Protein AF-A0A2V6CH53-F1 (afdb_monomer_lite)

Structure (mmCIF, N/CA/C/O backbone):
data_AF-A0A2V6CH53-F1
#
_entry.id   AF-A0A2V6CH53-F1
#
loop_
_atom_site.group_PDB
_atom_site.id
_atom_site.type_symbol
_atom_site.label_atom_id
_atom_site.label_alt_id
_atom_site.label_comp_id
_atom_site.label_asym_id
_atom_site.label_entity_id
_atom_site.label_seq_id
_atom_site.pdbx_PDB_ins_code
_atom_site.Cartn_x
_atom_site.Cartn_y
_atom_site.Cartn_z
_atom_site.occupancy
_atom_site.B_iso_or_equiv
_atom_site.auth_seq_id
_atom_site.auth_comp_id
_atom_site.auth_asym_id
_atom_site.auth_atom_id
_atom_site.pdbx_PDB_model_num
ATOM 1 N N . MET A 1 1 ? 10.386 9.676 19.197 1.00 40.00 1 MET A N 1
ATOM 2 C CA . MET A 1 1 ? 10.762 10.329 17.921 1.00 40.00 1 MET A CA 1
ATOM 3 C C . MET A 1 1 ? 9.651 10.317 16.863 1.00 40.00 1 MET A C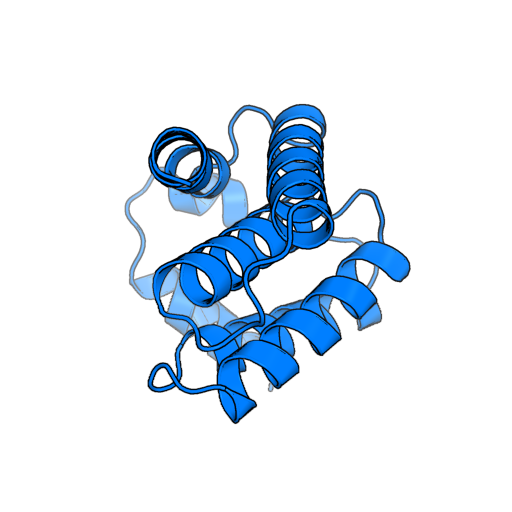 1
ATOM 5 O O . MET A 1 1 ? 9.576 11.281 16.119 1.00 40.00 1 MET A O 1
ATOM 9 N N . ALA A 1 2 ? 8.727 9.343 16.837 1.00 39.84 2 ALA A N 1
ATOM 10 C CA . ALA A 1 2 ? 7.594 9.330 15.889 1.00 39.84 2 ALA A CA 1
ATOM 11 C C . ALA A 1 2 ? 6.646 10.555 15.967 1.00 39.84 2 ALA A C 1
ATOM 13 O O . ALA A 1 2 ? 6.060 10.947 14.963 1.00 39.84 2 ALA A O 1
ATOM 14 N N . LYS A 1 3 ? 6.534 11.198 17.140 1.00 34.69 3 LYS A N 1
ATOM 15 C CA . LYS A 1 3 ? 5.654 12.362 17.369 1.00 34.69 3 LYS A CA 1
ATOM 16 C C . LYS A 1 3 ? 6.037 13.596 16.535 1.00 34.69 3 LYS A C 1
ATOM 18 O O . LYS A 1 3 ? 5.168 14.232 15.958 1.00 34.69 3 LYS A O 1
ATOM 23 N N . ALA A 1 4 ? 7.335 13.875 16.411 1.00 34.75 4 ALA A N 1
ATOM 24 C CA . ALA A 1 4 ? 7.827 15.085 15.747 1.00 34.75 4 ALA A CA 1
ATOM 25 C C . ALA A 1 4 ? 7.652 15.046 14.217 1.00 34.75 4 ALA A C 1
ATOM 27 O O . ALA A 1 4 ? 7.427 16.076 13.588 1.00 34.75 4 ALA A O 1
ATOM 28 N N . ILE A 1 5 ? 7.713 13.852 13.615 1.00 39.03 5 ILE A N 1
ATOM 29 C CA . ILE A 1 5 ? 7.508 13.669 12.169 1.00 39.03 5 ILE A CA 1
ATOM 30 C C . ILE A 1 5 ? 6.017 13.801 11.827 1.00 39.03 5 ILE A C 1
ATOM 32 O O . ILE A 1 5 ? 5.666 14.450 10.844 1.00 39.03 5 ILE A O 1
ATOM 36 N N . ALA A 1 6 ? 5.137 13.255 12.674 1.00 43.31 6 ALA A N 1
ATOM 37 C CA . ALA A 1 6 ? 3.690 13.412 12.528 1.00 43.31 6 ALA A CA 1
ATOM 38 C C . ALA A 1 6 ? 3.250 14.884 12.663 1.00 43.31 6 ALA A C 1
ATOM 40 O O . ALA A 1 6 ? 2.395 15.347 11.913 1.00 43.31 6 ALA A O 1
ATOM 41 N N . GLU A 1 7 ? 3.867 15.640 13.577 1.00 42.59 7 GLU A N 1
ATOM 42 C CA . GLU A 1 7 ? 3.587 17.070 13.772 1.00 42.59 7 GLU A CA 1
ATOM 43 C C . GLU A 1 7 ? 4.045 17.937 12.590 1.00 42.59 7 GLU A C 1
ATOM 45 O O . GLU A 1 7 ? 3.331 18.860 12.201 1.00 42.59 7 GLU A O 1
ATOM 50 N N . GLN A 1 8 ? 5.180 17.621 11.958 1.00 41.47 8 GLN A N 1
ATOM 51 C CA . GLN A 1 8 ? 5.628 18.345 10.761 1.00 41.47 8 GLN A CA 1
ATOM 52 C C . GLN A 1 8 ? 4.743 18.091 9.537 1.00 41.47 8 GLN A C 1
ATOM 54 O O . GLN A 1 8 ? 4.531 19.009 8.745 1.00 41.47 8 GLN A O 1
ATOM 59 N N . LEU A 1 9 ? 4.197 16.880 9.387 1.00 47.25 9 LEU A N 1
ATOM 60 C CA . LEU A 1 9 ? 3.253 16.571 8.308 1.00 47.25 9 LEU A CA 1
ATOM 61 C C . LEU A 1 9 ? 1.924 17.329 8.483 1.00 47.25 9 LEU A C 1
ATOM 63 O O . LEU A 1 9 ? 1.336 17.790 7.509 1.00 47.25 9 LEU A O 1
ATOM 67 N N . ARG A 1 10 ? 1.500 17.522 9.739 1.00 44.19 10 ARG A N 1
ATOM 68 C CA . ARG A 1 10 ? 0.270 18.227 10.131 1.00 44.19 10 ARG A CA 1
ATOM 69 C C . ARG A 1 10 ? 0.281 19.717 9.778 1.00 44.19 10 ARG A C 1
ATOM 71 O O . ARG A 1 10 ? -0.770 20.289 9.525 1.00 44.19 10 ARG A O 1
ATOM 78 N N . ALA A 1 11 ? 1.457 20.340 9.721 1.00 45.06 11 ALA A N 1
ATOM 79 C CA . ALA A 1 11 ? 1.605 21.778 9.489 1.00 45.06 11 ALA A CA 1
ATOM 80 C C . ALA A 1 11 ? 1.365 22.223 8.029 1.00 45.06 11 ALA A C 1
ATOM 82 O O . ALA A 1 11 ? 1.423 23.419 7.746 1.00 45.06 11 ALA A O 1
ATOM 83 N N . LYS A 1 12 ? 1.129 21.292 7.092 1.00 43.44 12 LYS A N 1
ATOM 84 C CA . LYS A 1 12 ? 1.054 21.586 5.649 1.00 43.44 12 LYS A CA 1
ATOM 85 C C . LYS A 1 12 ? -0.310 21.334 5.002 1.00 43.44 12 LYS A C 1
ATOM 87 O O . LYS A 1 12 ? -0.397 21.337 3.777 1.00 43.44 12 LYS A O 1
ATOM 92 N N . LEU A 1 13 ? -1.340 21.113 5.810 1.00 39.94 13 LEU A N 1
ATOM 93 C CA . LEU A 1 13 ? -2.598 20.527 5.372 1.00 39.94 13 LEU A CA 1
ATOM 94 C C . LEU A 1 13 ? -3.785 21.452 5.729 1.00 39.94 13 LEU A C 1
ATOM 96 O O . LEU A 1 13 ? -3.895 21.958 6.844 1.00 39.94 13 LEU A O 1
ATOM 100 N N . SER A 1 14 ? -4.611 21.752 4.726 1.00 43.34 14 SER A N 1
ATOM 101 C CA . SER A 1 14 ? -5.790 22.625 4.767 1.00 43.34 14 SER A CA 1
ATOM 102 C C . SER A 1 14 ? -6.909 22.022 5.631 1.00 43.34 14 SER A C 1
ATOM 104 O O . SER A 1 14 ? -7.041 20.808 5.718 1.00 43.34 14 SER A O 1
ATOM 106 N N . GLY A 1 15 ? -7.737 22.856 6.273 1.00 40.28 15 GLY A N 1
ATOM 107 C CA . GLY A 1 15 ? -8.623 22.503 7.405 1.00 40.28 15 GLY A CA 1
ATOM 108 C C . GLY A 1 15 ? -9.625 21.334 7.274 1.00 40.28 15 GLY A C 1
ATOM 109 O O . GLY A 1 15 ? -10.315 21.041 8.244 1.00 40.28 15 GLY A O 1
ATOM 110 N N . GLN A 1 16 ? -9.712 20.626 6.143 1.00 39.56 16 GLN A N 1
ATOM 111 C CA . GLN A 1 16 ? -10.393 19.320 6.060 1.00 39.56 16 GLN A CA 1
ATOM 112 C C . GLN A 1 16 ? -9.505 18.142 6.510 1.00 39.56 16 GLN A C 1
ATOM 114 O O . GLN A 1 16 ? -10.016 17.109 6.937 1.00 39.56 16 GLN A O 1
ATOM 119 N N . GLU A 1 17 ? -8.183 18.302 6.490 1.00 42.69 17 GLU A N 1
ATOM 120 C CA . GLU A 1 17 ? -7.207 17.277 6.881 1.00 42.69 17 GLU A CA 1
ATOM 121 C C . GLU A 1 17 ? -7.057 17.158 8.412 1.00 42.69 17 GLU A C 1
ATOM 123 O O . GLU A 1 17 ? -6.624 16.126 8.925 1.00 42.69 17 GLU A O 1
ATOM 128 N N . GLU A 1 18 ? -7.506 18.158 9.178 1.00 35.56 18 GLU A N 1
ATOM 129 C CA . GLU A 1 18 ? -7.484 18.128 10.648 1.00 35.56 18 GLU A CA 1
ATOM 130 C C . GLU A 1 18 ? -8.422 17.076 11.262 1.00 35.56 18 GLU A C 1
ATOM 132 O O . GLU A 1 18 ? -8.080 16.490 12.292 1.00 35.56 18 GLU A O 1
ATOM 137 N N . GLN A 1 19 ? -9.567 16.785 10.631 1.00 38.41 19 GLN A N 1
ATOM 138 C CA . GLN A 1 19 ? -10.510 15.777 11.135 1.00 38.41 19 GLN A CA 1
ATOM 139 C C . GLN A 1 19 ? -10.011 14.342 10.915 1.00 38.41 19 GLN A C 1
ATOM 141 O O . GLN A 1 19 ? -10.308 13.458 11.717 1.00 38.41 19 GLN A O 1
ATOM 146 N N . VAL A 1 20 ? -9.199 14.113 9.880 1.00 45.59 20 VAL A N 1
ATOM 147 C CA . VAL A 1 20 ? -8.616 12.796 9.580 1.00 45.59 20 VAL A CA 1
ATOM 148 C C . VAL A 1 20 ? -7.467 12.466 10.543 1.00 45.59 20 VAL A C 1
ATOM 150 O O . VAL A 1 20 ? -7.299 11.312 10.924 1.00 45.59 20 VAL A O 1
ATOM 153 N N . ILE A 1 21 ? -6.733 13.471 11.035 1.00 43.00 21 ILE A N 1
ATOM 154 C CA . ILE A 1 21 ? -5.583 13.284 11.944 1.00 43.00 21 ILE A CA 1
ATOM 155 C C . ILE A 1 21 ? -6.004 12.939 13.389 1.00 43.00 21 ILE A C 1
ATOM 157 O O . ILE A 1 21 ? -5.195 12.437 14.171 1.00 43.00 21 ILE A O 1
ATOM 161 N N . ALA A 1 22 ? -7.269 13.159 13.766 1.00 41.81 22 ALA A N 1
ATOM 162 C CA . ALA A 1 22 ? -7.789 12.708 15.061 1.00 41.81 22 ALA A CA 1
ATOM 163 C C . ALA A 1 22 ? -7.992 11.179 15.122 1.00 41.81 22 ALA A C 1
ATOM 165 O O . ALA A 1 22 ? -7.977 10.602 16.211 1.00 41.81 22 ALA A O 1
ATOM 166 N N . ALA A 1 23 ? -8.134 10.516 13.971 1.00 53.03 23 ALA A N 1
ATOM 167 C CA . ALA A 1 23 ? -8.199 9.066 13.886 1.00 53.03 23 ALA A CA 1
ATOM 168 C C . ALA A 1 23 ? -6.780 8.501 13.771 1.00 53.03 23 ALA A C 1
ATOM 170 O O . ALA A 1 23 ? -6.028 8.841 12.859 1.00 53.03 23 ALA A O 1
ATOM 171 N N . ARG A 1 24 ? -6.399 7.607 14.690 1.00 62.69 24 ARG A N 1
ATOM 172 C CA . ARG A 1 24 ? -5.227 6.756 14.465 1.00 62.69 24 ARG A CA 1
ATOM 173 C C . ARG A 1 24 ? -5.510 5.943 13.194 1.00 62.69 24 ARG A C 1
ATOM 175 O O . ARG A 1 24 ? -6.504 5.222 13.193 1.00 62.69 24 ARG A O 1
ATOM 182 N N . PRO A 1 25 ? -4.693 6.044 12.130 1.00 69.94 25 PRO A N 1
ATOM 183 C CA . PRO A 1 25 ? -4.997 5.399 10.848 1.00 69.94 25 PRO A CA 1
ATOM 184 C C . PRO A 1 25 ? -5.063 3.865 10.922 1.00 69.94 25 PRO A C 1
ATOM 186 O O . PRO A 1 25 ? -5.597 3.220 10.025 1.00 69.94 25 PRO A O 1
ATOM 189 N N . THR A 1 26 ? -4.505 3.299 11.993 1.00 84.31 26 THR A N 1
ATOM 190 C CA . THR A 1 26 ? -4.534 1.885 12.360 1.00 84.31 26 THR A CA 1
ATOM 191 C C . THR A 1 26 ? -4.371 1.755 13.882 1.00 84.31 26 THR A C 1
ATOM 193 O O . THR A 1 26 ? -3.781 2.629 14.530 1.00 84.31 26 THR A O 1
ATOM 196 N N . GLU A 1 27 ? -4.880 0.665 14.460 1.00 88.50 27 GLU A N 1
ATOM 197 C CA . GLU A 1 27 ? -4.602 0.264 15.849 1.00 88.50 27 GLU A CA 1
ATOM 198 C C . GLU A 1 27 ? -3.336 -0.603 15.974 1.00 88.50 27 GLU A C 1
ATOM 200 O O . GLU A 1 27 ? -2.882 -0.856 17.089 1.00 88.50 27 GLU A O 1
ATOM 205 N N . ASN A 1 28 ? -2.745 -1.024 14.849 1.00 93.44 28 ASN A N 1
ATOM 206 C CA . ASN A 1 28 ? -1.548 -1.855 14.790 1.00 93.44 28 ASN A CA 1
ATOM 207 C C . ASN A 1 28 ? -0.287 -0.970 14.616 1.00 93.44 28 ASN A C 1
ATOM 209 O O . ASN A 1 28 ? -0.054 -0.422 13.531 1.00 93.44 28 ASN A O 1
ATOM 213 N N . PRO A 1 29 ? 0.539 -0.792 15.664 1.00 90.69 29 PRO A N 1
ATOM 214 C CA . PRO A 1 29 ? 1.712 0.074 15.595 1.00 90.69 29 PRO A CA 1
ATOM 215 C C . PRO A 1 29 ? 2.798 -0.453 14.645 1.00 90.69 29 PRO A C 1
ATOM 217 O O . PRO A 1 29 ? 3.496 0.357 14.035 1.00 90.69 29 PRO A O 1
ATOM 220 N N . GLU A 1 30 ? 2.925 -1.768 14.462 1.00 95.31 30 GLU A N 1
ATOM 221 C CA . GLU A 1 30 ? 3.835 -2.369 13.484 1.00 95.31 30 GLU A CA 1
ATOM 222 C C . GLU A 1 30 ? 3.386 -2.077 12.046 1.00 95.31 30 GLU A C 1
ATOM 224 O O . GLU A 1 30 ? 4.211 -1.725 11.198 1.00 95.31 30 GLU A O 1
ATOM 229 N N . ALA A 1 31 ? 2.078 -2.143 11.775 1.00 95.81 31 ALA A N 1
ATOM 230 C CA . ALA A 1 31 ? 1.512 -1.750 10.486 1.00 95.81 31 ALA A CA 1
ATOM 231 C C . ALA A 1 31 ? 1.762 -0.261 10.211 1.00 95.81 31 ALA A C 1
ATOM 233 O O . ALA A 1 31 ? 2.109 0.118 9.090 1.00 95.81 31 ALA A O 1
ATOM 234 N N . TYR A 1 32 ? 1.649 0.583 11.242 1.00 92.12 32 TYR A N 1
ATOM 235 C CA . TYR A 1 32 ? 1.940 2.009 11.134 1.00 92.12 32 TYR A CA 1
ATOM 236 C C . TYR A 1 32 ? 3.425 2.295 10.867 1.00 92.12 32 TYR A C 1
ATOM 238 O O . TYR A 1 32 ? 3.737 3.119 10.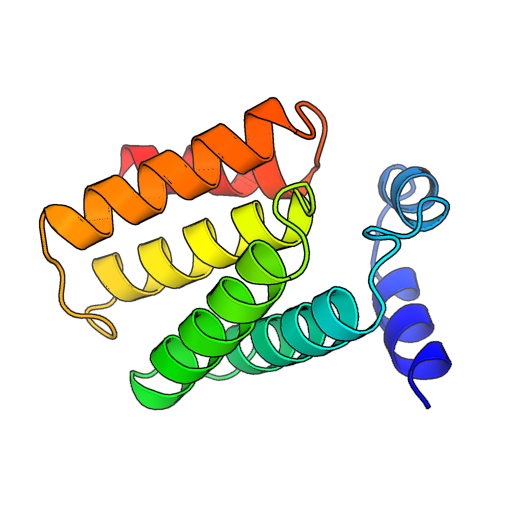007 1.00 92.12 32 TYR A O 1
ATOM 246 N N . ASP A 1 33 ? 4.354 1.603 11.538 1.00 92.88 33 ASP A N 1
ATOM 247 C CA . ASP A 1 33 ? 5.795 1.732 11.264 1.00 92.88 33 ASP A CA 1
ATOM 248 C C . ASP A 1 33 ? 6.127 1.317 9.824 1.00 92.88 33 ASP A C 1
ATOM 250 O O . ASP A 1 33 ? 6.824 2.040 9.107 1.00 92.88 33 ASP A O 1
ATOM 254 N N . ALA A 1 34 ? 5.571 0.193 9.365 1.00 97.31 34 ALA A N 1
ATOM 255 C CA . ALA A 1 34 ? 5.722 -0.262 7.989 1.00 97.31 34 ALA A CA 1
ATOM 256 C C . ALA A 1 34 ? 5.160 0.767 6.990 1.00 97.31 34 ALA A C 1
ATOM 258 O O . ALA A 1 34 ? 5.852 1.140 6.041 1.00 97.31 34 ALA A O 1
ATOM 259 N N . TYR A 1 35 ? 3.971 1.320 7.241 1.00 94.38 35 TYR A N 1
ATOM 260 C CA . TYR A 1 35 ? 3.396 2.390 6.423 1.00 94.38 35 TYR A CA 1
ATOM 261 C C . TYR A 1 35 ? 4.319 3.615 6.338 1.00 94.38 35 TYR A C 1
ATOM 263 O O . TYR A 1 35 ? 4.615 4.088 5.239 1.00 94.38 35 TYR A O 1
ATOM 271 N N . LEU A 1 36 ? 4.844 4.093 7.470 1.00 90.44 36 LEU A N 1
ATOM 272 C CA . LEU A 1 36 ? 5.749 5.246 7.503 1.00 90.44 36 LEU A CA 1
ATOM 273 C C . LEU A 1 36 ? 7.050 4.992 6.733 1.00 90.44 36 LEU A C 1
ATOM 275 O O . LEU A 1 36 ? 7.546 5.892 6.053 1.00 90.44 36 LEU A O 1
ATOM 279 N N . ARG A 1 37 ? 7.600 3.773 6.791 1.00 92.75 37 ARG A N 1
ATOM 280 C CA . ARG A 1 37 ? 8.760 3.393 5.969 1.00 92.75 37 ARG A CA 1
ATOM 281 C C . ARG A 1 37 ? 8.406 3.397 4.488 1.00 92.75 37 ARG A C 1
ATOM 283 O O . ARG A 1 37 ? 9.158 3.959 3.695 1.00 92.75 37 ARG A O 1
ATOM 290 N N . GLY A 1 38 ? 7.262 2.819 4.125 1.00 93.56 38 GLY A N 1
ATOM 291 C CA . GLY A 1 38 ? 6.734 2.835 2.762 1.00 93.56 38 GLY A CA 1
ATOM 292 C C . GLY A 1 38 ? 6.612 4.254 2.205 1.00 93.56 38 GLY A C 1
ATOM 293 O O . GLY A 1 38 ? 7.168 4.555 1.147 1.00 93.56 38 GLY A O 1
ATOM 294 N N . LEU A 1 39 ? 5.991 5.145 2.980 1.00 90.62 39 LEU A N 1
ATOM 295 C CA . LEU A 1 39 ? 5.856 6.570 2.681 1.00 90.62 39 LEU A CA 1
ATOM 296 C C . LEU A 1 39 ? 7.213 7.271 2.540 1.00 90.62 39 LEU A C 1
ATOM 298 O O . LEU A 1 39 ? 7.440 8.033 1.601 1.00 90.62 39 LEU A O 1
ATOM 302 N N . ALA A 1 40 ? 8.162 6.993 3.434 1.00 87.06 40 ALA A N 1
ATOM 303 C CA . ALA A 1 40 ? 9.494 7.582 3.354 1.00 87.06 40 ALA A CA 1
ATOM 304 C C . ALA A 1 40 ? 10.228 7.196 2.058 1.00 87.06 40 ALA A C 1
ATOM 306 O O . ALA A 1 40 ? 10.950 8.024 1.500 1.00 87.06 40 ALA A O 1
ATOM 307 N N . TYR A 1 41 ? 10.051 5.968 1.557 1.00 90.12 41 TYR A N 1
ATOM 308 C CA . TYR A 1 41 ? 10.609 5.555 0.267 1.00 90.12 41 TYR A CA 1
ATOM 309 C C . TYR A 1 41 ? 9.840 6.131 -0.926 1.00 90.12 41 TYR A C 1
ATOM 311 O O . TYR A 1 41 ? 10.478 6.514 -1.905 1.00 90.12 41 TYR A O 1
ATOM 319 N N . SER A 1 42 ? 8.511 6.266 -0.850 1.00 85.62 42 SER A N 1
ATOM 320 C CA . SER A 1 42 ? 7.716 6.847 -1.944 1.00 85.62 42 SER A CA 1
ATOM 321 C C . SER A 1 42 ? 8.004 8.334 -2.179 1.00 85.62 42 SER A C 1
ATOM 323 O O . SER A 1 42 ? 7.781 8.837 -3.279 1.00 85.62 42 SER A O 1
ATOM 325 N N . LEU A 1 43 ? 8.502 9.038 -1.156 1.00 86.94 43 LEU A N 1
ATOM 326 C CA . LEU A 1 43 ? 8.913 10.446 -1.224 1.00 86.94 43 LEU A CA 1
ATOM 327 C C . LEU A 1 43 ? 10.352 10.649 -1.740 1.00 86.94 43 LEU A C 1
ATOM 329 O O . LEU A 1 43 ? 10.759 11.784 -1.989 1.00 86.94 43 LEU A O 1
ATOM 333 N N . LYS A 1 44 ? 11.142 9.580 -1.900 1.00 87.94 44 LYS A N 1
ATOM 334 C CA . LYS A 1 44 ? 12.491 9.651 -2.486 1.00 87.94 44 LYS A CA 1
ATOM 335 C C . LYS A 1 44 ? 12.427 9.779 -4.016 1.00 87.94 44 LYS A C 1
ATOM 337 O O . LYS A 1 44 ? 11.380 9.526 -4.611 1.00 87.94 44 LYS A O 1
ATOM 342 N N . PRO A 1 45 ? 13.549 10.130 -4.681 1.00 89.06 45 PRO A N 1
ATOM 343 C CA . PRO A 1 45 ? 13.613 10.135 -6.138 1.00 89.06 45 PRO A CA 1
ATOM 344 C C . PRO A 1 45 ? 13.133 8.812 -6.736 1.00 89.06 45 PRO A C 1
ATOM 346 O O . PRO A 1 45 ? 13.488 7.735 -6.247 1.00 89.06 45 PRO A O 1
ATOM 349 N N . SER A 1 46 ? 12.343 8.908 -7.804 1.00 85.44 46 SER A N 1
ATOM 350 C CA . SER A 1 46 ? 11.793 7.737 -8.482 1.00 85.44 46 SER A CA 1
ATOM 351 C C . SER A 1 46 ? 12.917 6.913 -9.109 1.00 85.44 46 SER A C 1
ATOM 353 O O . SER A 1 46 ? 13.613 7.379 -10.008 1.00 85.44 46 SER A O 1
ATOM 355 N N . ASN A 1 47 ? 13.108 5.696 -8.608 1.00 92.94 47 ASN A N 1
ATOM 356 C CA . ASN A 1 47 ? 13.971 4.669 -9.181 1.00 92.94 47 ASN A CA 1
ATOM 357 C C . ASN A 1 47 ? 13.496 3.286 -8.706 1.00 92.94 47 ASN A C 1
ATOM 359 O O . ASN A 1 47 ? 12.707 3.185 -7.763 1.00 92.94 47 ASN A O 1
ATOM 363 N N . THR A 1 48 ? 13.988 2.224 -9.344 1.00 95.81 48 THR A N 1
ATOM 364 C CA . THR A 1 48 ? 13.601 0.835 -9.047 1.00 95.81 48 THR A CA 1
ATOM 365 C C . THR A 1 48 ? 13.825 0.454 -7.586 1.00 95.81 48 THR A C 1
A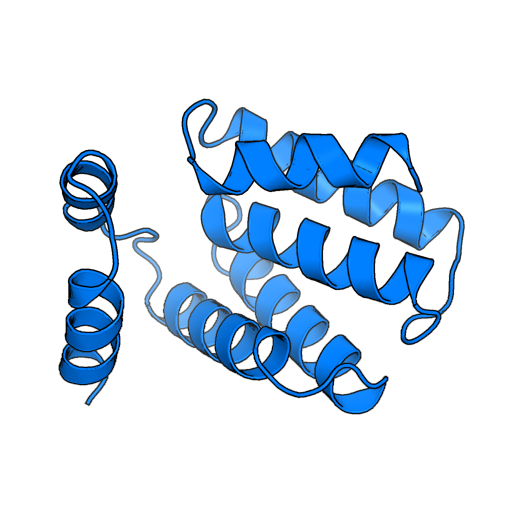TOM 367 O O . THR A 1 48 ? 12.951 -0.149 -6.969 1.00 95.81 48 THR A O 1
ATOM 370 N N . ALA A 1 49 ? 14.957 0.842 -6.993 1.00 97.19 49 ALA A N 1
ATOM 371 C CA . ALA A 1 49 ? 15.272 0.484 -5.611 1.00 97.19 49 ALA A CA 1
ATOM 372 C C . ALA A 1 49 ? 14.281 1.104 -4.611 1.00 97.19 49 ALA A C 1
ATOM 374 O O . ALA A 1 49 ? 13.781 0.417 -3.721 1.00 97.19 49 ALA A O 1
ATOM 375 N N . ASN A 1 50 ? 13.957 2.387 -4.779 1.00 94.00 50 ASN A N 1
ATOM 376 C CA . ASN A 1 50 ? 13.003 3.087 -3.925 1.00 94.00 50 ASN A CA 1
ATOM 377 C C . ASN A 1 50 ? 11.570 2.584 -4.144 1.00 94.00 50 ASN A C 1
ATOM 379 O O . ASN A 1 50 ? 10.841 2.425 -3.168 1.00 94.00 50 ASN A O 1
ATOM 383 N N . ALA A 1 51 ? 11.181 2.282 -5.388 1.00 94.88 51 ALA A N 1
ATOM 384 C CA . ALA A 1 51 ? 9.865 1.724 -5.700 1.00 94.88 51 ALA A CA 1
ATOM 385 C C . ALA A 1 51 ? 9.663 0.346 -5.049 1.00 94.88 51 ALA A C 1
ATOM 387 O O . ALA A 1 51 ? 8.666 0.135 -4.361 1.00 94.88 51 ALA A O 1
ATOM 388 N N . LEU A 1 52 ? 10.642 -0.558 -5.180 1.00 97.81 52 LEU A N 1
ATOM 389 C CA . LEU A 1 52 ? 10.605 -1.883 -4.551 1.00 97.81 52 LEU A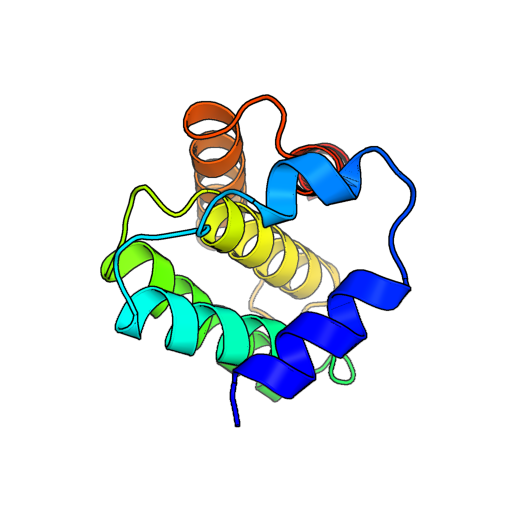 CA 1
ATOM 390 C C . LEU A 1 52 ? 10.596 -1.795 -3.021 1.00 97.81 52 LEU A C 1
ATOM 392 O O . LEU A 1 52 ? 9.875 -2.541 -2.361 1.00 97.81 52 LEU A O 1
ATOM 396 N N . ALA A 1 53 ? 11.375 -0.879 -2.442 1.00 97.50 53 ALA A N 1
ATOM 397 C CA . ALA A 1 53 ? 11.385 -0.676 -0.998 1.00 97.50 53 ALA A CA 1
ATOM 398 C C . ALA A 1 53 ? 10.031 -0.155 -0.490 1.00 97.50 53 ALA A C 1
ATOM 400 O O . ALA A 1 53 ? 9.499 -0.702 0.475 1.00 97.50 53 ALA A O 1
ATOM 401 N N . ALA A 1 54 ? 9.450 0.849 -1.156 1.00 95.81 54 ALA A N 1
ATOM 402 C CA . ALA A 1 54 ? 8.127 1.363 -0.816 1.00 95.81 54 ALA A CA 1
ATOM 403 C C . ALA A 1 54 ? 7.059 0.262 -0.920 1.00 95.81 54 ALA A C 1
ATOM 405 O O . ALA A 1 54 ? 6.349 0.012 0.052 1.00 95.81 54 ALA A O 1
ATOM 406 N N . GLN A 1 55 ? 7.016 -0.459 -2.046 1.00 97.81 55 GLN A N 1
ATOM 407 C CA . GLN A 1 55 ? 6.094 -1.576 -2.268 1.00 97.81 55 GLN A CA 1
ATOM 408 C C . GLN A 1 55 ? 6.217 -2.640 -1.169 1.00 97.81 55 GLN A C 1
ATOM 410 O O . GLN A 1 55 ? 5.210 -3.060 -0.603 1.00 97.81 55 GLN A O 1
ATOM 415 N N . LYS A 1 56 ? 7.445 -3.044 -0.818 1.00 98.44 56 LYS A N 1
ATOM 416 C CA . LYS A 1 56 ? 7.700 -4.041 0.230 1.00 98.44 56 LYS A CA 1
ATOM 417 C C . LYS A 1 56 ? 7.082 -3.635 1.568 1.00 98.44 56 LYS A C 1
ATOM 419 O O . LYS A 1 56 ? 6.384 -4.437 2.182 1.00 98.44 56 LYS A O 1
ATOM 424 N N . TYR A 1 57 ? 7.353 -2.418 2.033 1.00 98.44 57 TYR A N 1
ATOM 425 C CA . TYR A 1 57 ? 6.862 -1.969 3.336 1.00 98.44 57 TYR A CA 1
ATOM 426 C C . TYR A 1 57 ? 5.347 -1.757 3.353 1.00 98.44 57 TYR A C 1
ATOM 428 O O . TYR A 1 57 ? 4.700 -2.075 4.344 1.00 98.44 57 TYR A O 1
ATOM 436 N N . LEU A 1 58 ? 4.767 -1.282 2.252 1.00 97.50 58 LEU A N 1
ATOM 437 C CA . LEU A 1 58 ? 3.321 -1.087 2.155 1.00 97.50 58 LEU A CA 1
ATOM 438 C C . LEU A 1 58 ? 2.570 -2.422 2.103 1.00 97.50 58 LEU A C 1
ATOM 440 O O . LEU A 1 58 ? 1.552 -2.567 2.776 1.00 97.50 58 LEU A O 1
ATOM 444 N N . ARG A 1 59 ? 3.115 -3.429 1.404 1.00 98.50 59 ARG A N 1
ATOM 445 C CA . ARG A 1 59 ? 2.606 -4.811 1.445 1.00 98.50 59 A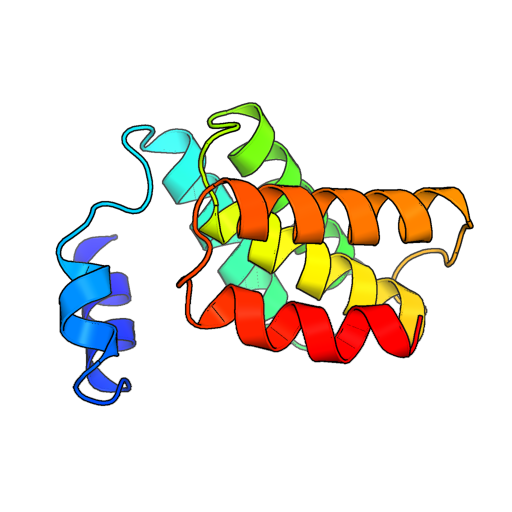RG A CA 1
ATOM 446 C C . ARG A 1 59 ? 2.663 -5.407 2.851 1.00 98.50 59 ARG A C 1
ATOM 448 O O . ARG A 1 59 ? 1.722 -6.075 3.265 1.00 98.50 59 ARG A O 1
ATOM 455 N N . GLU A 1 60 ? 3.734 -5.145 3.597 1.00 98.62 60 GLU A N 1
ATOM 456 C CA . GLU A 1 60 ? 3.830 -5.576 4.995 1.00 98.62 60 GLU A CA 1
ATOM 457 C C . GLU A 1 60 ? 2.774 -4.880 5.866 1.00 98.62 60 GLU A C 1
ATOM 459 O O . GLU A 1 60 ? 2.076 -5.539 6.630 1.00 98.62 60 GLU A O 1
ATOM 464 N N . ALA A 1 61 ? 2.583 -3.570 5.697 1.00 97.62 61 ALA A N 1
ATOM 465 C CA . ALA A 1 61 ? 1.585 -2.814 6.447 1.00 97.62 61 ALA A CA 1
ATOM 466 C C . ALA A 1 61 ? 0.156 -3.342 6.230 1.00 97.62 61 ALA A C 1
ATOM 468 O O . ALA A 1 61 ? -0.564 -3.547 7.202 1.00 97.62 61 ALA A O 1
ATOM 469 N N . VAL A 1 62 ? -0.246 -3.621 4.984 1.00 97.75 62 VAL A N 1
ATOM 470 C CA . VAL A 1 62 ? -1.592 -4.160 4.695 1.00 97.75 62 VAL A CA 1
ATOM 471 C C . VAL A 1 62 ? -1.748 -5.633 5.076 1.00 97.75 62 VAL A C 1
ATOM 473 O O . VAL A 1 62 ? -2.857 -6.099 5.320 1.00 97.75 62 VAL A O 1
ATOM 476 N N . LYS A 1 63 ? -0.645 -6.384 5.160 1.00 98.38 63 LYS A N 1
ATOM 477 C CA . LYS A 1 63 ? -0.648 -7.745 5.706 1.00 98.38 63 LYS A CA 1
ATOM 478 C C . LYS A 1 63 ? -0.852 -7.734 7.224 1.00 98.38 63 LYS A C 1
ATOM 480 O O . LYS A 1 63 ? -1.560 -8.593 7.743 1.00 98.38 63 LYS A O 1
ATOM 485 N N . LEU A 1 64 ? -0.225 -6.785 7.920 1.00 98.31 64 LEU A N 1
ATOM 486 C CA . LEU A 1 64 ? -0.339 -6.605 9.370 1.00 98.31 64 LEU A CA 1
ATOM 487 C C . LEU A 1 64 ? -1.693 -6.013 9.781 1.00 98.31 64 LEU A C 1
ATOM 489 O O . LEU A 1 64 ? -2.244 -6.403 10.810 1.00 98.31 64 LEU A O 1
ATOM 493 N N . ASP A 1 65 ? -2.236 -5.099 8.978 1.00 97.69 65 ASP A N 1
ATOM 494 C CA . ASP A 1 65 ? -3.587 -4.568 9.140 1.00 97.69 65 ASP A CA 1
ATOM 495 C C . ASP A 1 65 ? -4.308 -4.452 7.783 1.00 97.69 65 ASP A C 1
ATOM 497 O O . ASP A 1 65 ? -4.200 -3.436 7.088 1.00 97.69 65 ASP A O 1
ATOM 501 N N . PRO A 1 66 ? -5.110 -5.467 7.412 1.00 97.12 66 PRO A N 1
ATOM 502 C CA . PRO A 1 66 ? -5.894 -5.445 6.179 1.00 97.12 66 PRO A CA 1
ATOM 503 C C . PRO A 1 66 ? -6.957 -4.344 6.122 1.00 97.12 66 PRO A C 1
ATOM 505 O O . PRO A 1 66 ? -7.463 -4.069 5.036 1.00 97.12 66 PRO A O 1
ATOM 508 N N . LYS A 1 67 ? -7.311 -3.710 7.250 1.00 94.69 67 LYS A N 1
ATOM 509 C CA . LYS A 1 67 ? -8.268 -2.593 7.303 1.00 94.69 67 LYS A CA 1
ATOM 510 C C . LYS A 1 67 ? -7.587 -1.227 7.202 1.00 94.69 67 LYS A C 1
ATOM 512 O O . LYS A 1 67 ? -8.274 -0.205 7.230 1.00 94.69 67 LYS A O 1
ATOM 517 N N . PHE A 1 68 ? -6.266 -1.190 7.031 1.00 93.44 68 PHE A N 1
ATOM 518 C CA . PHE A 1 68 ? -5.492 0.042 6.953 1.00 93.44 68 PHE A CA 1
ATOM 519 C C . PHE A 1 68 ? -5.646 0.724 5.582 1.00 93.44 68 PHE A C 1
ATOM 521 O O . PHE A 1 68 ? -4.766 0.661 4.720 1.00 93.44 68 PHE A O 1
ATOM 528 N N . ALA A 1 69 ? -6.784 1.396 5.385 1.00 90.38 69 ALA A N 1
ATOM 529 C CA . ALA A 1 69 ? -7.193 2.026 4.124 1.00 90.38 69 ALA A CA 1
ATOM 530 C C . ALA A 1 69 ? -6.106 2.916 3.498 1.00 90.38 69 ALA A C 1
ATOM 532 O O . ALA A 1 69 ? -5.863 2.860 2.293 1.00 90.38 69 ALA A O 1
ATOM 533 N N . LEU A 1 70 ? -5.411 3.695 4.328 1.00 87.81 70 LEU A N 1
ATOM 534 C CA . LEU A 1 70 ? -4.345 4.594 3.895 1.00 87.81 70 LEU A CA 1
ATOM 535 C C . LEU A 1 70 ? -3.139 3.854 3.297 1.00 87.81 70 LEU A C 1
ATOM 537 O O . LEU A 1 70 ? -2.572 4.299 2.299 1.00 87.81 70 LEU A O 1
ATOM 541 N N . SER A 1 71 ? -2.770 2.698 3.856 1.00 94.06 71 SER A N 1
ATOM 542 C CA . SER A 1 71 ? -1.673 1.891 3.318 1.00 94.06 71 SER A CA 1
ATOM 543 C C . SER A 1 71 ? -2.050 1.251 1.981 1.00 94.06 71 SER A C 1
ATOM 545 O O . SER A 1 71 ? -1.249 1.272 1.048 1.00 94.06 71 SER A O 1
ATOM 547 N N . TRP A 1 72 ? -3.294 0.776 1.838 1.00 95.50 72 TRP A N 1
ATOM 548 C CA . TRP A 1 72 ? -3.815 0.289 0.555 1.00 95.50 72 TRP A CA 1
ATOM 549 C C . TRP A 1 72 ? -3.800 1.372 -0.532 1.00 95.50 72 TRP A C 1
ATOM 551 O O . TRP A 1 72 ? -3.366 1.111 -1.656 1.00 95.50 72 TRP A O 1
ATOM 561 N N . ALA A 1 73 ? -4.208 2.600 -0.192 1.00 90.75 73 ALA A N 1
ATOM 562 C CA . ALA A 1 73 ? -4.190 3.730 -1.120 1.00 90.75 73 ALA A CA 1
ATOM 563 C C . ALA A 1 73 ? -2.761 4.059 -1.583 1.00 90.75 73 ALA A C 1
ATOM 565 O O . ALA A 1 73 ? -2.506 4.208 -2.781 1.00 90.75 73 ALA A O 1
ATOM 566 N N . LEU A 1 74 ? -1.813 4.127 -0.642 1.00 91.50 74 LEU A N 1
ATOM 567 C CA . LEU A 1 74 ? -0.419 4.425 -0.954 1.00 91.50 74 LEU A CA 1
ATOM 568 C C . LEU A 1 74 ? 0.264 3.282 -1.722 1.00 91.50 74 LEU A C 1
ATOM 570 O O . LEU A 1 74 ? 1.051 3.557 -2.628 1.00 91.50 74 LEU A O 1
ATOM 574 N N . LEU A 1 75 ? -0.056 2.018 -1.415 1.00 96.50 75 LEU A N 1
ATOM 575 C CA . LEU A 1 75 ? 0.428 0.851 -2.159 1.00 96.50 75 LEU A CA 1
ATOM 576 C C . LEU A 1 75 ? 0.016 0.938 -3.629 1.00 96.50 75 LEU A C 1
ATOM 578 O O . LEU A 1 75 ? 0.881 0.902 -4.503 1.00 96.50 75 LEU A O 1
ATOM 582 N N . SER A 1 76 ? -1.279 1.152 -3.885 1.00 94.88 76 SER A N 1
ATOM 583 C CA . SER A 1 76 ? -1.815 1.314 -5.240 1.00 94.88 76 SER A CA 1
ATOM 584 C C . SER A 1 76 ? -1.120 2.453 -5.993 1.00 94.88 76 SER A C 1
ATOM 586 O O . SER A 1 76 ? -0.689 2.283 -7.133 1.00 94.88 76 SER A O 1
ATOM 588 N N . TYR A 1 77 ? -0.925 3.603 -5.339 1.00 91.94 77 TYR A N 1
ATOM 589 C CA . TYR A 1 77 ? -0.236 4.747 -5.937 1.00 91.94 77 TYR A CA 1
ATOM 590 C C . TYR A 1 77 ? 1.227 4.445 -6.300 1.00 91.94 77 TYR A C 1
ATOM 592 O O . TYR A 1 77 ? 1.670 4.763 -7.407 1.00 91.94 77 TYR A O 1
ATOM 600 N N . VAL A 1 78 ? 1.989 3.836 -5.386 1.00 93.50 78 VAL A N 1
ATOM 601 C CA . VAL A 1 78 ? 3.397 3.474 -5.614 1.00 93.50 78 VAL A CA 1
ATOM 602 C C . VAL A 1 78 ? 3.519 2.462 -6.749 1.00 93.50 78 VAL A C 1
ATOM 604 O O . VAL A 1 78 ? 4.369 2.630 -7.626 1.00 93.50 78 VAL A O 1
ATOM 607 N N . GLU A 1 79 ? 2.663 1.443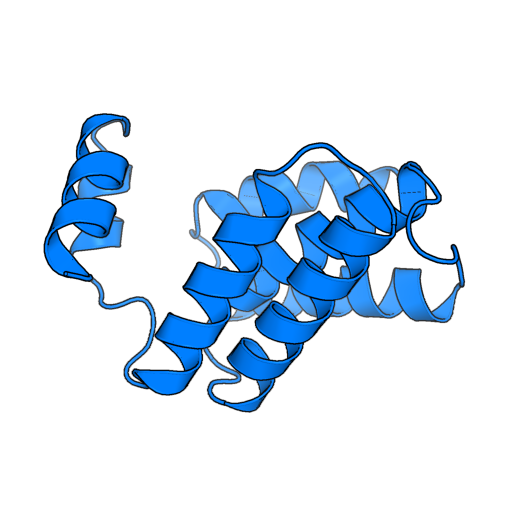 -6.758 1.00 94.75 79 GLU A N 1
ATOM 608 C CA . GLU A 1 79 ? 2.668 0.410 -7.789 1.00 94.75 79 GLU A CA 1
ATOM 609 C C . GLU A 1 79 ? 2.258 0.976 -9.155 1.00 94.75 79 GLU A C 1
ATOM 611 O O . GLU A 1 79 ? 2.946 0.712 -10.139 1.00 94.75 79 GLU A O 1
ATOM 616 N N . ALA A 1 80 ? 1.239 1.842 -9.226 1.00 92.69 80 ALA A N 1
ATOM 617 C CA . ALA A 1 80 ? 0.826 2.518 -10.460 1.00 92.69 80 ALA A CA 1
ATOM 618 C C . ALA A 1 80 ? 1.927 3.425 -11.026 1.00 92.69 80 ALA A C 1
ATOM 620 O O . ALA A 1 80 ? 2.242 3.379 -12.217 1.00 92.69 80 ALA A O 1
ATOM 621 N N . ARG A 1 81 ? 2.566 4.225 -10.165 1.00 91.31 81 ARG A N 1
ATOM 622 C CA . ARG A 1 81 ? 3.719 5.055 -10.544 1.00 91.31 81 ARG A CA 1
ATOM 623 C C . ARG A 1 81 ? 4.876 4.203 -11.057 1.00 91.31 81 ARG A C 1
ATOM 625 O O . ARG A 1 81 ? 5.513 4.581 -12.038 1.00 91.31 81 ARG A O 1
ATOM 632 N N . GLY A 1 82 ? 5.142 3.072 -10.406 1.00 92.50 82 GLY A N 1
ATOM 633 C CA . GLY A 1 82 ? 6.196 2.148 -10.810 1.00 92.50 82 GLY A CA 1
ATOM 634 C C . GLY A 1 82 ? 5.898 1.425 -12.120 1.00 92.50 82 GLY A C 1
ATOM 635 O O . GLY A 1 82 ? 6.801 1.266 -12.937 1.00 92.50 82 GLY A O 1
ATOM 636 N N . TYR A 1 83 ? 4.635 1.062 -12.343 1.00 92.12 83 TYR A N 1
ATOM 637 C CA . TYR A 1 83 ? 4.135 0.470 -13.580 1.00 92.12 83 TYR A CA 1
ATOM 638 C C . TYR A 1 83 ? 4.308 1.434 -14.764 1.00 92.12 83 TYR A C 1
ATOM 640 O O . TYR A 1 83 ? 4.923 1.079 -15.768 1.00 92.12 83 TYR A O 1
ATOM 648 N N . LEU A 1 84 ? 3.833 2.679 -14.631 1.00 90.94 84 LEU A N 1
ATOM 649 C CA . LEU A 1 84 ? 3.914 3.697 -15.688 1.00 90.94 84 LEU A CA 1
ATOM 650 C C . LEU A 1 84 ? 5.354 4.163 -15.946 1.00 90.94 84 LEU A C 1
ATOM 652 O O . LEU A 1 84 ? 5.758 4.350 -17.091 1.00 90.94 84 LEU A O 1
ATOM 656 N N . GLY A 1 85 ? 6.136 4.342 -14.879 1.00 90.06 85 GLY A N 1
ATOM 657 C CA . GLY A 1 85 ? 7.536 4.762 -14.951 1.00 90.06 85 GLY A CA 1
ATOM 658 C C . GLY A 1 85 ? 8.526 3.633 -15.241 1.00 90.06 85 GLY A C 1
ATOM 659 O O . GLY A 1 85 ? 9.726 3.894 -15.261 1.00 90.06 85 GLY A O 1
ATOM 660 N N . GLN A 1 86 ? 8.048 2.394 -15.414 1.00 90.94 86 GLN A N 1
ATOM 661 C CA . GLN A 1 86 ? 8.846 1.177 -15.626 1.00 90.94 86 GLN A CA 1
ATOM 662 C C . GLN A 1 86 ? 9.929 0.927 -14.559 1.00 90.94 86 GLN A C 1
ATOM 664 O O . GLN A 1 86 ? 10.902 0.211 -14.793 1.00 90.94 86 GLN A O 1
ATOM 669 N N . SER A 1 87 ? 9.770 1.499 -13.362 1.00 91.56 87 SER A N 1
ATOM 670 C CA . SER A 1 87 ? 10.630 1.189 -12.215 1.00 91.56 87 SER A CA 1
ATOM 671 C C . SER A 1 87 ? 10.202 -0.103 -11.512 1.00 91.56 87 SER A C 1
ATOM 673 O O . SER A 1 87 ? 11.002 -0.682 -10.779 1.00 91.56 87 SER A O 1
ATOM 675 N N . LEU A 1 88 ? 8.982 -0.576 -11.789 1.00 90.56 88 LEU A N 1
ATOM 676 C CA . LEU A 1 88 ? 8.494 -1.929 -11.528 1.00 90.56 88 LEU A CA 1
ATOM 677 C C . LEU A 1 88 ? 8.179 -2.614 -12.862 1.00 90.56 88 LEU A C 1
ATOM 679 O O . LEU A 1 88 ? 7.849 -1.950 -13.843 1.00 90.56 88 LEU A O 1
ATOM 683 N N . GLN A 1 89 ? 8.259 -3.946 -12.900 1.00 92.06 89 GLN A N 1
ATOM 684 C CA . GLN A 1 89 ? 7.944 -4.700 -14.112 1.00 92.06 89 GLN A CA 1
ATOM 685 C C . GLN A 1 89 ? 6.446 -4.556 -14.452 1.00 92.06 89 GLN A C 1
ATOM 687 O O . GLN A 1 89 ? 5.607 -4.975 -13.650 1.00 92.06 89 GLN A O 1
ATOM 692 N N . PRO A 1 90 ? 6.082 -4.011 -15.628 1.00 91.38 90 PRO A N 1
ATOM 693 C CA . PRO A 1 90 ? 4.689 -3.759 -15.979 1.00 91.38 90 PRO A CA 1
ATOM 694 C C . PRO A 1 90 ? 4.015 -5.051 -16.457 1.00 91.38 90 PRO A C 1
ATOM 696 O O . PRO A 1 90 ? 3.956 -5.348 -17.648 1.00 91.38 90 PRO A O 1
ATOM 699 N N . THR A 1 91 ? 3.531 -5.857 -15.513 1.00 95.50 91 THR A N 1
ATOM 700 C CA . THR A 1 91 ? 2.791 -7.092 -15.803 1.00 95.50 91 THR A CA 1
ATOM 701 C C . THR A 1 91 ? 1.285 -6.878 -15.665 1.00 95.50 91 THR A C 1
ATOM 703 O O . THR A 1 91 ? 0.831 -6.006 -14.923 1.00 95.50 91 THR A O 1
ATOM 706 N N . VAL A 1 92 ? 0.490 -7.711 -16.345 1.00 93.56 92 VAL A N 1
ATOM 707 C CA . VAL A 1 92 ? -0.976 -7.730 -16.167 1.00 93.56 92 VAL A CA 1
ATOM 708 C C . VAL A 1 92 ? -1.341 -8.015 -14.707 1.00 93.56 92 VAL A C 1
ATOM 710 O O . VAL A 1 92 ? -2.250 -7.392 -14.173 1.00 93.56 92 VAL A O 1
ATOM 713 N N . ALA A 1 93 ? -0.587 -8.892 -14.037 1.00 95.38 93 ALA A N 1
ATOM 714 C CA . ALA A 1 93 ? -0.782 -9.182 -12.620 1.00 95.38 93 ALA A CA 1
ATOM 715 C C . ALA A 1 93 ? -0.596 -7.932 -11.745 1.00 95.38 93 ALA A C 1
ATOM 717 O O . ALA A 1 93 ? -1.465 -7.633 -10.934 1.00 95.38 93 ALA A O 1
ATOM 718 N N . LEU A 1 94 ? 0.473 -7.155 -11.963 1.00 93.81 94 LEU A N 1
ATOM 719 C CA . LEU A 1 94 ? 0.703 -5.918 -11.211 1.00 93.81 94 LEU A CA 1
ATOM 720 C C . LEU A 1 94 ? -0.415 -4.894 -11.452 1.00 93.81 94 LEU A C 1
ATOM 722 O O . LEU A 1 94 ? -0.850 -4.229 -10.518 1.00 93.81 94 LEU A O 1
ATOM 726 N N . ARG A 1 95 ? -0.919 -4.788 -12.688 1.00 93.19 95 ARG A N 1
ATOM 727 C CA . ARG A 1 95 ? -2.067 -3.924 -13.006 1.00 93.19 95 ARG A CA 1
ATOM 728 C C . ARG A 1 95 ? -3.313 -4.307 -12.200 1.00 93.19 95 ARG A C 1
ATOM 730 O O . ARG A 1 95 ? -3.996 -3.426 -11.682 1.00 93.19 95 ARG A O 1
ATOM 737 N N . GLU A 1 96 ? -3.599 -5.600 -12.075 1.00 94.81 96 GLU A N 1
ATOM 738 C CA . GLU A 1 96 ? -4.724 -6.074 -11.264 1.00 94.81 96 GLU A CA 1
ATOM 739 C C . GLU A 1 96 ? -4.501 -5.843 -9.764 1.00 94.81 96 GLU A C 1
ATOM 741 O O . GLU A 1 96 ? -5.430 -5.425 -9.077 1.00 94.81 96 GLU A O 1
ATOM 746 N N . GLU A 1 97 ? -3.280 -6.031 -9.258 1.00 94.44 97 GLU A N 1
ATOM 747 C CA . GLU A 1 97 ? -2.928 -5.727 -7.861 1.00 94.44 97 GLU A CA 1
ATOM 748 C C . GLU A 1 97 ? -3.150 -4.238 -7.535 1.00 94.44 97 GLU A C 1
ATOM 750 O O . GLU A 1 97 ? -3.785 -3.909 -6.529 1.00 94.44 97 GLU A O 1
ATOM 755 N N . ILE A 1 98 ? -2.735 -3.335 -8.434 1.00 94.25 98 ILE A N 1
ATOM 756 C CA . ILE A 1 98 ? -2.960 -1.884 -8.317 1.00 94.25 98 ILE A CA 1
ATOM 757 C C . ILE A 1 98 ? -4.454 -1.566 -8.187 1.00 94.25 98 ILE A C 1
ATOM 759 O O . ILE A 1 98 ? -4.847 -0.769 -7.325 1.00 94.25 98 ILE A O 1
ATOM 763 N N . ARG A 1 99 ? -5.282 -2.180 -9.045 1.00 92.44 99 ARG A N 1
ATOM 764 C CA . ARG A 1 99 ? -6.741 -2.003 -9.052 1.00 92.44 99 ARG A CA 1
ATOM 765 C C . ARG A 1 99 ? -7.358 -2.482 -7.744 1.00 92.44 99 ARG A C 1
ATOM 767 O O . ARG A 1 99 ? -8.109 -1.742 -7.115 1.00 92.44 99 ARG A O 1
ATOM 774 N N . GLN A 1 100 ? -7.010 -3.693 -7.317 1.00 95.38 100 GLN A N 1
ATOM 775 C CA . GLN A 1 100 ? -7.528 -4.293 -6.088 1.00 95.38 100 GLN A CA 1
ATOM 776 C C . GLN A 1 100 ? -7.159 -3.464 -4.854 1.00 95.38 100 GLN A C 1
ATOM 778 O O . GLN A 1 100 ? -8.004 -3.245 -3.985 1.00 95.38 100 GLN A O 1
ATOM 783 N N . ALA A 1 101 ? -5.928 -2.951 -4.786 1.00 93.81 101 ALA A N 1
ATOM 784 C CA . ALA A 1 101 ? -5.495 -2.084 -3.696 1.00 93.81 101 ALA A CA 1
ATOM 785 C C . ALA A 1 101 ? -6.303 -0.770 -3.653 1.00 93.81 101 ALA A C 1
ATOM 787 O O . ALA A 1 101 ? -6.753 -0.363 -2.580 1.00 93.81 101 ALA A O 1
ATOM 788 N N . ALA A 1 102 ? -6.564 -0.143 -4.807 1.00 88.25 102 ALA A N 1
ATOM 789 C CA . ALA A 1 102 ? -7.403 1.057 -4.887 1.00 88.25 102 ALA A CA 1
ATOM 790 C C . ALA A 1 102 ? -8.857 0.783 -4.462 1.00 88.25 102 ALA A C 1
ATOM 792 O O . ALA A 1 102 ? -9.428 1.536 -3.671 1.00 88.25 102 ALA A O 1
ATOM 793 N N . GLU A 1 103 ? -9.454 -0.304 -4.953 1.00 91.62 103 GLU A N 1
ATOM 794 C CA . GLU A 1 103 ? -10.819 -0.713 -4.598 1.00 91.62 103 GLU A CA 1
ATOM 795 C C . GLU A 1 103 ? -10.949 -1.032 -3.106 1.00 91.62 103 GLU A C 1
ATOM 797 O O . GLU A 1 103 ? -11.928 -0.640 -2.467 1.00 91.62 103 GLU A O 1
ATOM 802 N N . THR A 1 104 ? -9.939 -1.682 -2.528 1.00 92.56 104 THR A N 1
ATOM 803 C CA . THR A 1 104 ? -9.897 -1.999 -1.096 1.00 92.56 104 THR A CA 1
ATOM 804 C C . THR A 1 104 ? -9.823 -0.725 -0.260 1.00 92.56 104 THR A C 1
ATOM 806 O O . THR A 1 104 ? -10.614 -0.558 0.668 1.00 92.56 104 THR A O 1
ATOM 809 N N . ALA A 1 105 ? -8.945 0.218 -0.618 1.00 88.94 105 ALA A N 1
ATOM 810 C CA . ALA A 1 105 ? -8.849 1.507 0.064 1.00 88.94 105 ALA A CA 1
ATOM 811 C C . ALA A 1 105 ? -10.179 2.280 0.035 1.00 88.94 105 ALA A C 1
ATOM 813 O O . ALA A 1 105 ? -10.637 2.761 1.071 1.00 88.94 105 ALA A O 1
ATOM 814 N N . LEU A 1 106 ? -10.831 2.341 -1.133 1.00 85.56 106 LEU A N 1
ATOM 815 C CA . LEU A 1 106 ? -12.131 2.996 -1.310 1.00 85.56 106 LEU A CA 1
ATOM 816 C C . LEU A 1 106 ? -13.253 2.300 -0.533 1.00 85.56 106 LEU A C 1
ATOM 818 O O . LEU A 1 106 ? -14.134 2.973 -0.010 1.00 85.56 106 LEU A O 1
ATOM 822 N N . THR A 1 107 ? -13.224 0.970 -0.448 1.00 89.19 107 THR A N 1
ATOM 823 C CA . THR A 1 107 ? -14.210 0.192 0.317 1.00 89.19 107 THR A CA 1
ATOM 824 C C . THR A 1 107 ? -14.067 0.446 1.816 1.00 89.19 107 THR A C 1
ATOM 826 O O . THR A 1 107 ? -15.065 0.613 2.513 1.00 89.19 107 THR A O 1
ATOM 829 N N . LEU A 1 108 ? -12.830 0.491 2.315 1.00 87.81 108 LEU A N 1
ATOM 830 C CA . LEU A 1 108 ? -12.543 0.713 3.732 1.00 87.81 108 LEU A CA 1
ATOM 831 C C . LEU A 1 108 ? -12.817 2.157 4.157 1.00 87.81 108 LEU A C 1
ATOM 833 O O . LEU A 1 108 ? -13.341 2.388 5.246 1.00 87.81 108 LEU A O 1
ATOM 837 N N . GLN A 1 109 ? -12.466 3.130 3.315 1.00 83.69 109 GLN A N 1
ATOM 838 C CA . GLN A 1 109 ? -12.657 4.542 3.620 1.00 83.69 109 GLN A CA 1
ATOM 839 C C . GLN A 1 109 ? -13.034 5.342 2.359 1.00 83.69 109 GLN A C 1
ATOM 841 O O . GLN A 1 109 ? -12.178 5.967 1.730 1.00 83.69 109 GLN A O 1
ATOM 846 N N . PRO A 1 110 ? -14.336 5.394 2.011 1.00 74.56 110 PRO A N 1
ATOM 847 C CA . PRO A 1 110 ? -14.828 6.046 0.790 1.00 74.56 110 PRO A CA 1
ATOM 848 C C . PRO A 1 110 ? -14.510 7.544 0.678 1.00 74.56 110 PRO A C 1
ATOM 850 O O . PRO A 1 110 ? -14.447 8.079 -0.425 1.00 74.56 110 PRO A O 1
ATOM 853 N N . ASN A 1 111 ? -14.305 8.208 1.821 1.00 67.50 111 ASN A N 1
ATOM 854 C CA . ASN A 1 111 ? -14.024 9.643 1.928 1.00 67.50 111 ASN A CA 1
ATOM 855 C C . ASN A 1 111 ? -12.540 9.948 2.202 1.00 67.50 111 ASN A C 1
ATOM 857 O O . ASN A 1 111 ? -12.214 11.070 2.586 1.00 67.50 111 ASN A O 1
ATOM 861 N N . LEU A 1 112 ? -11.637 8.967 2.077 1.00 66.31 112 LEU A N 1
ATOM 862 C CA . LEU A 1 112 ? -10.212 9.211 2.288 1.00 66.31 112 LEU A CA 1
ATOM 863 C C . LEU A 1 112 ? -9.696 10.139 1.178 1.00 66.31 112 LEU A C 1
ATOM 865 O O . LEU A 1 112 ? -9.726 9.777 0.004 1.00 66.31 112 LEU A O 1
ATOM 869 N N . GLY A 1 113 ? -9.224 11.336 1.540 1.00 52.31 113 GLY A N 1
ATOM 870 C CA . GLY A 1 113 ? -8.740 12.339 0.581 1.00 52.31 113 GLY A CA 1
ATOM 871 C C . GLY A 1 113 ? -7.646 11.810 -0.362 1.00 52.31 113 GLY A C 1
ATOM 872 O O . GLY A 1 113 ? -7.597 12.193 -1.527 1.00 52.31 113 GLY A O 1
ATOM 873 N N . GLU A 1 114 ? -6.838 10.842 0.083 1.00 49.47 114 GLU A N 1
ATOM 874 C CA . GLU A 1 114 ? -5.825 10.158 -0.740 1.00 49.47 114 GLU A CA 1
ATOM 875 C C . GLU A 1 114 ? -6.391 9.049 -1.650 1.00 49.47 114 GLU A C 1
ATOM 877 O O . GLU A 1 114 ? -5.773 8.711 -2.662 1.00 49.47 114 GLU A O 1
ATOM 882 N N . ALA A 1 115 ? -7.594 8.529 -1.374 1.00 45.03 115 ALA A N 1
ATOM 883 C CA . ALA A 1 115 ? -8.303 7.608 -2.271 1.00 45.03 115 ALA A CA 1
ATOM 884 C C . ALA A 1 115 ? -8.864 8.322 -3.524 1.00 45.03 115 ALA A C 1
ATOM 886 O O . ALA A 1 115 ? -9.171 7.701 -4.545 1.00 45.03 115 ALA A O 1
ATOM 887 N N . VAL A 1 116 ? -8.951 9.656 -3.482 1.00 42.66 116 VAL A N 1
ATOM 888 C CA . VAL A 1 116 ? -9.327 10.496 -4.629 1.00 42.66 116 VAL A CA 1
ATOM 889 C C . VAL A 1 116 ? -8.163 10.640 -5.623 1.00 42.66 116 VAL A C 1
ATOM 891 O O . VAL A 1 116 ? -8.398 10.690 -6.830 1.00 42.66 116 VAL A O 1
ATOM 894 N N . LEU A 1 117 ? -6.907 10.604 -5.158 1.00 47.00 117 LEU A N 1
ATOM 895 C CA . LEU A 1 117 ? -5.721 10.626 -6.030 1.00 47.00 117 LEU A CA 1
ATOM 896 C C . LEU A 1 117 ? -5.529 9.310 -6.809 1.00 47.00 117 LEU A C 1
ATOM 898 O O . LEU A 1 117 ? -5.013 9.329 -7.925 1.00 47.00 117 LEU A O 1
ATOM 902 N N . THR A 1 118 ? -5.983 8.173 -6.273 1.00 44.06 118 THR A N 1
ATOM 903 C CA . THR A 1 118 ? -5.843 6.843 -6.902 1.00 44.06 118 THR A CA 1
ATOM 904 C C . THR A 1 118 ? -6.801 6.630 -8.076 1.00 44.06 118 THR A C 1
ATOM 906 O O . THR A 1 118 ? -6.406 6.030 -9.078 1.00 44.06 118 THR A O 1
ATOM 909 N N . LYS A 1 119 ? -8.015 7.201 -8.034 1.00 43.34 119 LYS A N 1
ATOM 910 C CA . LYS A 1 119 ? -8.953 7.154 -9.175 1.00 43.34 119 LYS A CA 1
ATOM 911 C C . LYS A 1 119 ? -8.375 7.797 -10.440 1.00 43.34 119 LYS A C 1
ATOM 913 O O . LYS A 1 119 ? -8.630 7.314 -11.537 1.00 43.34 119 LYS A O 1
ATOM 918 N N . GLY A 1 120 ? -7.557 8.842 -10.294 1.00 43.94 120 GLY A N 1
ATOM 919 C CA . GLY A 1 120 ? -6.919 9.521 -11.423 1.00 43.94 120 GLY A CA 1
ATOM 920 C C . GLY A 1 120 ? -5.853 8.685 -12.139 1.00 43.94 120 GLY A C 1
ATOM 921 O O . GLY A 1 120 ? -5.678 8.854 -13.338 1.00 43.94 120 GLY A O 1
ATOM 922 N N . TYR A 1 121 ? -5.168 7.770 -11.444 1.00 41.72 121 TYR A N 1
ATOM 923 C CA . TYR A 1 121 ? -4.072 6.979 -12.021 1.00 41.72 121 TYR A CA 1
ATOM 924 C C . TYR A 1 121 ? -4.521 5.629 -12.594 1.00 41.72 121 TYR A C 1
ATOM 926 O O . TYR A 1 121 ? -3.961 5.197 -13.599 1.00 41.72 121 TYR A O 1
ATOM 934 N N . TYR A 1 122 ? -5.545 4.984 -12.019 1.00 41.25 122 TYR A N 1
ATOM 935 C CA . TYR A 1 122 ? -6.039 3.696 -12.531 1.00 41.25 122 TYR A CA 1
ATOM 936 C C . TYR A 1 122 ? -6.616 3.807 -13.953 1.00 41.25 122 TYR A C 1
ATOM 938 O O . TYR A 1 122 ? -6.432 2.908 -14.765 1.00 41.25 122 TYR A O 1
ATOM 946 N N . HIS A 1 123 ? -7.241 4.936 -14.298 1.00 41.91 123 HIS A N 1
ATOM 947 C CA . HIS A 1 123 ? -7.793 5.138 -15.642 1.00 41.91 123 HIS A CA 1
ATOM 948 C C . HIS A 1 123 ? -6.738 5.286 -16.753 1.00 41.91 123 HIS A C 1
ATOM 950 O O . HIS A 1 123 ? -7.101 5.203 -17.924 1.00 41.91 123 HIS A O 1
ATOM 956 N N . TYR A 1 124 ? -5.459 5.477 -16.414 1.00 37.41 124 TYR A N 1
ATOM 957 C CA . TYR A 1 124 ? -4.371 5.632 -17.389 1.00 37.41 124 TYR A CA 1
ATOM 958 C C . TYR A 1 124 ? -3.363 4.471 -17.389 1.00 37.41 124 TYR A C 1
ATOM 960 O O . TYR A 1 124 ? -2.363 4.556 -18.103 1.00 37.41 124 TYR A O 1
ATOM 968 N N . ALA A 1 125 ? -3.605 3.405 -16.614 1.00 41.56 125 ALA A N 1
ATOM 969 C CA . ALA A 1 125 ? -2.753 2.213 -16.564 1.00 41.56 125 ALA A CA 1
ATOM 970 C C . ALA A 1 125 ? -3.287 1.080 -17.448 1.00 41.56 125 ALA A C 1
ATOM 972 O O . ALA A 1 125 ? -4.423 0.598 -17.237 1.00 41.56 125 ALA A O 1
#

Sequence (125 aa):
MAKAIAEQLRAKLSGQEEQVIAARPTENPEAYDAYLRGLAYSLKPSNTANALAAQKYLREAVKLDPKFALSWALLSYVEARGYLGQSLQPTVALREEIRQAAETALTLQPNLGEAVLTKGYYHYA

Foldseek 3Di:
DVVVVLVVVVVPDDPVVVVVSVDPLDPQVQLVVLQVQLVVLLPDPDALVSLVRNLVSLVVSCVRPVLNLVSLLSNLVSLLCCLVVVSDPNDPVSLVSSVVSLVSSCVSPVPPPSSVVSVVRNVVD

Secondary structure (DSSP, 8-state):
-HHHHHHHHHTT--TTHHHHHTS-S-S-HHHHHHHHHHHHHHTS-S-HHHHHHHHHHHHHHHHH-TT-HHHHHHHHHHHHHHHHTTSS---HHHHHHHHHHHHHHHHH-TT-HHHHHHHHHHTT-

pLDDT: mean 77.42, std 23.03, range [34.69, 98.62]

Radius of gyration: 14.0 Å; chains: 1; bounding box: 30×32×35 Å